Protein AF-A0A260BXG9-F1 (afdb_monomer_lite)

pLDDT: mean 86.49, std 13.46, range [38.53, 94.38]

Secondary structure (DSSP, 8-state):
-------HHHHHHHHHTS-HHHHHHHHHHSTT---HHHHHHHHHHHH-----HHHHHHHHHHHHHHH-

Sequence (68 aa):
MQLASTTPKSAATAALGKDVGLWIDEHRNGPAQLSYRQIARILAAETDVLVTREALRQWHVEFMNRAA

Structure (mmCIF, N/CA/C/O backbone):
data_AF-A0A260BXG9-F1
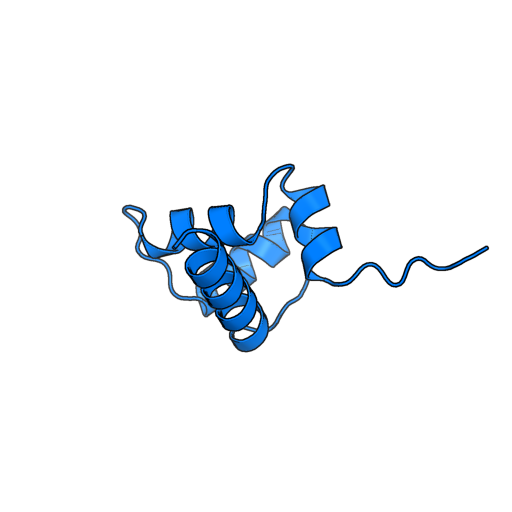#
_entry.id   AF-A0A260BXG9-F1
#
loop_
_atom_site.group_PDB
_atom_site.id
_atom_site.type_symbol
_atom_site.label_atom_id
_atom_site.label_alt_id
_atom_site.label_comp_id
_atom_site.label_asym_id
_atom_site.label_entity_id
_atom_site.label_seq_id
_atom_site.pdbx_PDB_ins_code
_atom_site.Cartn_x
_atom_site.Cartn_y
_atom_site.Cartn_z
_atom_site.occupancy
_atom_site.B_iso_or_equiv
_atom_site.auth_seq_id
_atom_site.auth_comp_id
_atom_site.auth_asym_id
_atom_site.auth_atom_id
_atom_site.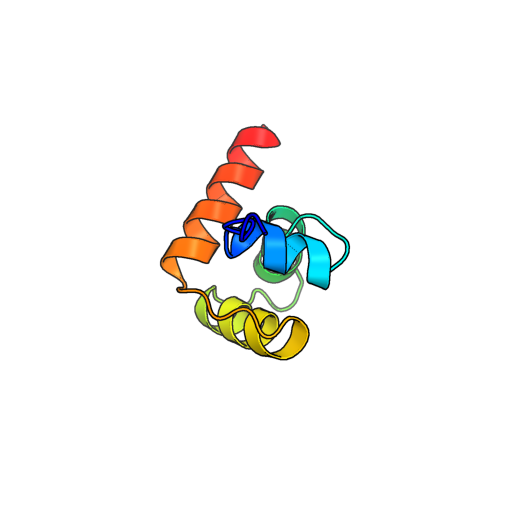pdbx_PDB_model_num
ATOM 1 N N . MET A 1 1 ? -1.696 10.768 27.218 1.00 38.53 1 MET A N 1
ATOM 2 C CA . MET A 1 1 ? -1.855 9.714 26.196 1.00 38.53 1 MET A CA 1
ATOM 3 C C . MET A 1 1 ? -1.165 10.201 24.938 1.00 38.53 1 MET A C 1
ATOM 5 O O . MET A 1 1 ? -1.611 11.179 24.357 1.00 38.53 1 MET A O 1
ATOM 9 N N . GLN A 1 2 ? -0.007 9.630 24.615 1.00 38.53 2 GLN A N 1
ATOM 10 C CA . GLN A 1 2 ? 0.789 10.035 23.458 1.00 38.53 2 GLN A CA 1
ATOM 11 C C . GLN A 1 2 ? 0.045 9.546 22.214 1.00 38.53 2 GLN A C 1
ATOM 13 O O . GLN A 1 2 ? -0.047 8.343 21.985 1.00 38.53 2 GLN A O 1
ATOM 18 N N . LEU A 1 3 ? -0.563 10.469 21.468 1.00 44.28 3 LEU A N 1
ATOM 19 C CA . LEU A 1 3 ? -1.056 10.200 20.123 1.00 44.28 3 LEU A CA 1
ATOM 20 C C . LEU A 1 3 ? 0.183 9.814 19.320 1.00 44.28 3 LEU A C 1
ATOM 22 O O . LEU A 1 3 ? 0.972 10.684 18.957 1.00 44.28 3 LEU A O 1
ATOM 26 N N . ALA A 1 4 ? 0.425 8.515 19.145 1.00 47.72 4 ALA A N 1
ATOM 27 C CA . ALA A 1 4 ? 1.398 8.064 18.173 1.00 47.72 4 ALA A CA 1
ATOM 28 C C . ALA A 1 4 ? 0.984 8.730 16.864 1.00 47.72 4 ALA A C 1
ATOM 30 O O . ALA A 1 4 ? -0.118 8.496 16.373 1.00 47.72 4 ALA A O 1
ATOM 31 N N . SER A 1 5 ? 1.810 9.638 16.355 1.00 51.84 5 SER A N 1
ATOM 32 C CA . SER A 1 5 ? 1.651 10.219 15.031 1.00 51.84 5 SER A CA 1
ATOM 33 C C . SER A 1 5 ? 1.931 9.089 14.045 1.00 51.84 5 SER A C 1
ATOM 35 O O . SER A 1 5 ? 3.017 8.993 13.476 1.00 51.84 5 SER A O 1
ATOM 37 N N . THR A 1 6 ? 1.002 8.138 13.939 1.0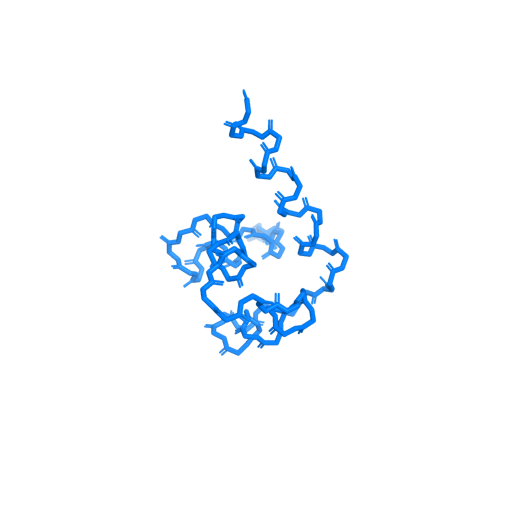0 61.28 6 THR A N 1
ATOM 38 C CA . THR A 1 6 ? 1.112 6.996 13.049 1.00 61.28 6 THR A CA 1
ATOM 39 C C . THR A 1 6 ? 1.120 7.591 11.661 1.00 61.28 6 THR A C 1
ATOM 41 O O . THR A 1 6 ? 0.110 8.103 11.177 1.00 61.28 6 THR A O 1
ATOM 44 N N . THR A 1 7 ? 2.298 7.620 11.044 1.00 82.81 7 THR A N 1
ATOM 45 C CA . THR A 1 7 ? 2.407 8.081 9.669 1.00 82.81 7 THR A CA 1
ATOM 46 C C . THR A 1 7 ? 1.467 7.221 8.820 1.00 82.81 7 THR A C 1
ATOM 48 O O . THR A 1 7 ? 1.306 6.029 9.112 1.00 82.81 7 THR A O 1
ATOM 51 N N . PRO A 1 8 ? 0.855 7.775 7.760 1.00 86.88 8 PRO A N 1
ATOM 52 C CA . PRO A 1 8 ? -0.043 7.002 6.904 1.00 86.88 8 PRO A CA 1
ATOM 53 C C . PRO A 1 8 ? 0.599 5.696 6.405 1.00 86.88 8 PRO A C 1
ATOM 55 O O . PRO A 1 8 ? -0.076 4.682 6.282 1.00 86.88 8 PRO A O 1
ATOM 58 N N . LYS A 1 9 ? 1.927 5.695 6.212 1.00 87.31 9 LYS A N 1
ATOM 59 C CA . LYS A 1 9 ? 2.720 4.514 5.848 1.00 87.31 9 LYS A CA 1
ATOM 60 C C . LYS A 1 9 ? 2.661 3.420 6.918 1.00 87.31 9 LYS A C 1
ATOM 62 O O . LYS A 1 9 ? 2.355 2.280 6.593 1.00 87.31 9 LYS A O 1
ATOM 67 N N . SER A 1 10 ? 2.916 3.755 8.187 1.00 87.81 10 SER A N 1
ATOM 68 C CA . SER A 1 10 ? 2.850 2.779 9.286 1.00 87.81 10 SER A CA 1
ATOM 69 C C . SER A 1 10 ? 1.433 2.266 9.523 1.00 87.81 10 SER A C 1
ATOM 71 O O . SER A 1 10 ? 1.26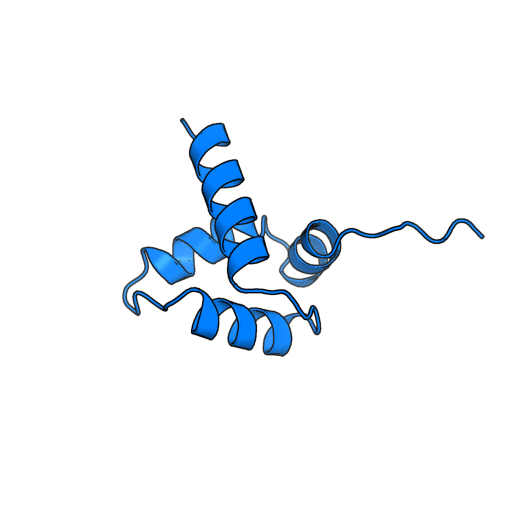8 1.081 9.795 1.00 87.81 10 SER A O 1
ATOM 73 N N . ALA A 1 11 ? 0.417 3.125 9.395 1.00 88.75 11 ALA A N 1
ATOM 74 C CA . ALA A 1 11 ? -0.980 2.704 9.496 1.00 88.75 11 ALA A CA 1
ATOM 75 C C . ALA A 1 11 ? -1.346 1.709 8.380 1.00 88.75 11 ALA A C 1
ATOM 77 O O . ALA A 1 11 ? -1.895 0.648 8.665 1.00 88.75 11 ALA A O 1
ATOM 78 N N . ALA A 1 12 ? -0.959 2.006 7.135 1.00 90.56 12 ALA A N 1
ATOM 79 C CA . ALA A 1 12 ? -1.176 1.123 5.993 1.00 90.56 12 ALA A CA 1
ATOM 80 C C . ALA A 1 12 ? -0.441 -0.218 6.149 1.00 90.56 12 ALA A C 1
ATOM 82 O O . ALA A 1 12 ? -1.050 -1.267 5.979 1.00 90.56 12 ALA A O 1
ATOM 83 N N . THR A 1 13 ? 0.840 -0.206 6.536 1.00 91.38 13 THR A N 1
ATOM 84 C CA . THR A 1 13 ? 1.613 -1.435 6.793 1.00 91.38 13 THR A CA 1
ATOM 85 C C . THR A 1 13 ? 0.973 -2.292 7.890 1.00 91.38 13 THR A C 1
ATOM 87 O O . THR A 1 13 ? 0.884 -3.510 7.749 1.00 91.38 13 THR A O 1
ATOM 90 N N . ALA A 1 14 ? 0.500 -1.673 8.977 1.00 90.81 14 ALA A N 1
ATOM 91 C CA . ALA A 1 14 ? -0.169 -2.390 10.059 1.00 90.81 14 ALA A CA 1
ATOM 92 C C . ALA A 1 14 ? -1.509 -2.997 9.612 1.00 90.81 14 ALA A C 1
ATOM 94 O O . ALA A 1 14 ? -1.791 -4.144 9.947 1.00 90.81 14 ALA A O 1
ATOM 95 N N . ALA A 1 15 ? -2.304 -2.262 8.828 1.00 90.88 15 ALA A N 1
ATOM 96 C CA . ALA A 1 15 ? -3.588 -2.733 8.310 1.00 90.88 15 ALA A CA 1
ATOM 97 C C . ALA A 1 15 ? -3.432 -3.857 7.269 1.00 90.88 15 ALA A C 1
ATOM 99 O O . ALA A 1 15 ? -4.195 -4.818 7.286 1.00 90.88 15 ALA A O 1
ATOM 100 N N . LEU A 1 16 ? -2.420 -3.771 6.400 1.00 90.38 16 LEU A N 1
ATOM 101 C CA . LEU A 1 16 ? -2.115 -4.799 5.397 1.00 90.38 16 LEU A CA 1
ATOM 102 C C . LEU A 1 16 ? -1.446 -6.047 5.993 1.00 90.38 16 LEU A C 1
ATOM 104 O O . LEU A 1 16 ? -1.388 -7.085 5.335 1.00 90.38 16 LEU A O 1
ATOM 108 N N . GLY A 1 17 ? -0.859 -5.940 7.190 1.00 91.06 17 GLY A N 1
ATOM 109 C CA . GLY A 1 17 ? -0.044 -6.998 7.795 1.00 91.06 17 GLY A CA 1
ATOM 110 C C . GLY A 1 17 ? 1.257 -7.304 7.037 1.00 91.06 17 GLY A C 1
ATOM 111 O O . GLY A 1 17 ? 1.920 -8.298 7.329 1.00 91.06 17 GLY A O 1
ATOM 112 N N . LYS A 1 18 ? 1.634 -6.467 6.061 1.00 91.25 18 LYS A N 1
ATOM 113 C CA . LYS A 1 18 ? 2.871 -6.565 5.274 1.00 91.25 18 LYS A CA 1
ATOM 114 C C . LYS A 1 18 ? 3.397 -5.172 4.930 1.00 91.25 18 LYS A C 1
ATOM 116 O O . LYS A 1 18 ? 2.659 -4.193 5.012 1.00 91.25 18 LYS A O 1
ATOM 121 N N . ASP A 1 19 ? 4.668 -5.082 4.535 1.00 91.69 19 ASP A N 1
ATOM 122 C CA . ASP A 1 19 ? 5.264 -3.805 4.130 1.00 91.69 19 ASP A CA 1
ATOM 123 C C . ASP A 1 19 ? 4.482 -3.193 2.958 1.00 91.69 19 ASP A C 1
ATOM 125 O O . ASP A 1 19 ? 4.311 -3.818 1.908 1.00 91.69 19 ASP A O 1
ATOM 129 N N . VAL A 1 20 ? 3.995 -1.963 3.145 1.00 92.88 20 VAL A N 1
ATOM 130 C CA . VAL A 1 20 ? 3.200 -1.275 2.122 1.00 92.88 20 VAL A CA 1
ATOM 131 C C . VAL A 1 20 ? 3.999 -1.040 0.836 1.00 92.88 20 VAL A C 1
ATOM 133 O O . VAL A 1 20 ? 3.415 -1.037 -0.239 1.00 92.88 20 VAL A O 1
ATOM 136 N N . GLY A 1 21 ? 5.325 -0.889 0.908 1.00 93.12 21 GLY A N 1
ATOM 137 C CA . GLY A 1 21 ? 6.192 -0.767 -0.263 1.00 93.12 21 GLY A CA 1
ATOM 138 C C . GLY A 1 21 ? 6.174 -2.025 -1.128 1.00 93.12 21 GLY A C 1
ATOM 139 O O . GLY A 1 21 ? 5.956 -1.918 -2.334 1.00 93.12 21 GLY A O 1
ATOM 140 N N . LEU A 1 22 ? 6.296 -3.201 -0.502 1.00 93.38 22 LEU A N 1
ATOM 141 C CA . LEU A 1 22 ? 6.159 -4.492 -1.184 1.00 93.38 22 LEU A CA 1
ATOM 142 C C . LEU A 1 22 ? 4.756 -4.663 -1.777 1.00 93.38 22 LEU A C 1
ATOM 144 O O . LEU A 1 22 ? 4.616 -5.051 -2.930 1.00 93.38 22 LEU A O 1
ATOM 148 N N . TRP A 1 23 ? 3.710 -4.331 -1.017 1.00 94.19 23 TRP A N 1
ATOM 149 C CA . TRP A 1 23 ? 2.333 -4.420 -1.508 1.00 94.19 23 TRP A CA 1
ATOM 150 C C . TRP A 1 23 ? 2.101 -3.526 -2.739 1.00 94.19 23 TRP A C 1
ATOM 152 O O . TRP A 1 23 ? 1.442 -3.939 -3.694 1.00 94.19 23 TRP A O 1
ATOM 162 N N . ILE A 1 24 ? 2.665 -2.311 -2.757 1.00 93.50 24 ILE A N 1
ATOM 163 C CA . ILE A 1 24 ? 2.601 -1.417 -3.925 1.00 93.50 24 ILE A CA 1
ATOM 164 C C . ILE A 1 24 ? 3.348 -2.022 -5.117 1.00 93.50 24 ILE A C 1
ATOM 166 O O . ILE A 1 24 ? 2.838 -1.945 -6.237 1.00 93.50 24 ILE A O 1
ATOM 170 N N . ASP A 1 25 ? 4.528 -2.603 -4.890 1.00 93.38 25 ASP A N 1
ATOM 171 C CA . ASP A 1 25 ? 5.321 -3.269 -5.927 1.00 93.38 25 ASP A CA 1
ATOM 172 C C . ASP A 1 25 ? 4.549 -4.442 -6.553 1.00 93.38 25 ASP A C 1
ATOM 174 O O . ASP A 1 25 ? 4.375 -4.471 -7.771 1.00 93.38 25 ASP A O 1
ATOM 178 N N . GLU A 1 26 ? 3.950 -5.317 -5.735 1.00 92.62 26 GLU A N 1
ATOM 179 C CA . GLU A 1 26 ? 3.097 -6.430 -6.184 1.00 92.62 26 GLU A CA 1
ATOM 180 C C . GLU A 1 26 ? 1.944 -5.943 -7.080 1.00 92.62 26 GLU A C 1
ATOM 182 O O . GLU A 1 26 ? 1.630 -6.562 -8.095 1.00 92.62 26 GLU A O 1
ATOM 187 N N . HIS A 1 27 ? 1.322 -4.806 -6.754 1.00 93.38 27 HIS A N 1
ATOM 188 C CA . HIS A 1 27 ? 0.235 -4.245 -7.564 1.00 93.38 27 HIS A CA 1
ATOM 189 C C . HIS A 1 27 ? 0.730 -3.508 -8.817 1.00 93.38 27 HIS A C 1
ATOM 191 O O . HIS A 1 27 ? 0.008 -3.457 -9.822 1.00 93.38 27 HIS A O 1
ATOM 197 N N . ARG A 1 28 ? 1.937 -2.923 -8.785 1.00 91.75 28 ARG A N 1
ATOM 198 C CA . ARG A 1 28 ? 2.540 -2.244 -9.944 1.00 91.75 28 ARG A CA 1
ATOM 199 C C . ARG A 1 28 ? 3.123 -3.209 -10.959 1.00 91.75 28 ARG A C 1
ATOM 201 O O . ARG A 1 28 ? 2.916 -2.988 -12.150 1.00 91.75 28 ARG A O 1
ATOM 208 N N . ASN A 1 29 ? 3.843 -4.216 -10.491 1.00 89.50 29 ASN A N 1
ATOM 209 C CA . ASN A 1 29 ? 4.557 -5.192 -11.308 1.00 89.50 29 ASN A CA 1
ATOM 210 C C . ASN A 1 29 ? 3.781 -6.508 -11.463 1.00 89.50 29 ASN A C 1
ATOM 212 O O . ASN A 1 29 ? 4.184 -7.380 -12.230 1.00 89.50 29 ASN A O 1
ATOM 216 N N . GLY A 1 30 ? 2.644 -6.648 -10.780 1.00 88.00 30 GLY A N 1
ATOM 217 C CA . GLY A 1 30 ? 1.728 -7.766 -10.954 1.00 88.00 30 GLY A CA 1
ATOM 218 C C . GLY A 1 30 ? 0.963 -7.739 -12.284 1.00 88.00 30 GLY A C 1
ATOM 219 O O . GLY A 1 30 ? 1.024 -6.770 -13.045 1.00 88.00 30 GLY A O 1
ATOM 220 N N . PRO A 1 31 ? 0.161 -8.783 -12.557 1.00 85.31 31 PRO A N 1
ATOM 221 C CA . PRO A 1 31 ? -0.498 -8.984 -13.851 1.00 85.31 31 PRO A CA 1
ATOM 222 C C . PRO A 1 31 ? -1.461 -7.851 -14.239 1.00 85.31 31 PRO A C 1
ATOM 224 O O . PRO A 1 31 ? -1.643 -7.576 -15.422 1.00 85.31 31 PRO A O 1
ATOM 227 N N . ALA A 1 32 ? -2.056 -7.171 -13.254 1.00 86.50 32 ALA A N 1
ATOM 228 C CA . ALA A 1 32 ? -2.991 -6.069 -13.477 1.00 86.50 32 ALA A CA 1
ATOM 229 C C . ALA A 1 32 ? -2.310 -4.712 -13.758 1.00 86.50 32 ALA A C 1
ATOM 231 O O . ALA A 1 32 ? -2.987 -3.788 -14.207 1.00 86.50 32 ALA A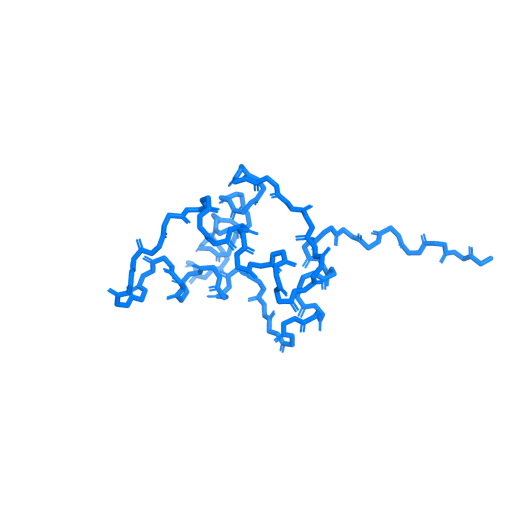 O 1
ATOM 232 N N . GLN A 1 33 ? -1.002 -4.577 -13.485 1.00 88.69 33 GLN A N 1
ATOM 233 C CA . GLN A 1 33 ? -0.186 -3.372 -13.719 1.00 88.69 33 GLN A CA 1
ATOM 234 C C . GLN A 1 33 ? -0.870 -2.049 -13.321 1.00 88.69 33 GLN A C 1
ATOM 236 O O . GLN A 1 33 ? -0.878 -1.057 -14.062 1.00 88.69 33 GLN A O 1
ATOM 241 N N . LEU A 1 34 ? -1.469 -2.020 -12.131 1.00 93.12 34 LEU A N 1
ATOM 242 C CA . LEU A 1 34 ? -2.365 -0.943 -11.712 1.00 93.12 34 LEU A CA 1
ATOM 243 C C . LEU A 1 34 ? -1.639 0.393 -11.586 1.00 93.12 34 LEU A C 1
ATOM 245 O O . LEU A 1 34 ? -0.518 0.460 -11.106 1.00 93.12 34 LEU A O 1
ATOM 249 N N . SER A 1 35 ? -2.263 1.505 -11.960 1.00 93.44 35 SER A N 1
ATOM 250 C CA . SER A 1 35 ? -1.678 2.834 -11.731 1.00 93.44 35 SER A CA 1
ATOM 251 C C . SER A 1 35 ? -1.658 3.204 -10.240 1.00 93.44 35 SER A C 1
ATOM 253 O O . SER A 1 35 ? -2.529 2.785 -9.482 1.00 93.44 35 SER A O 1
ATOM 255 N N . TYR A 1 36 ? -0.754 4.097 -9.811 1.00 92.75 36 TYR A N 1
ATOM 256 C CA . TYR A 1 36 ? -0.729 4.589 -8.419 1.00 92.75 36 TYR A CA 1
ATOM 257 C C . TYR A 1 36 ? -2.066 5.179 -7.947 1.00 92.75 36 TYR A C 1
ATOM 259 O O . TYR A 1 36 ? -2.389 5.101 -6.769 1.00 92.75 36 TYR A O 1
ATOM 267 N N . ARG A 1 37 ? -2.871 5.753 -8.853 1.00 93.00 37 ARG A N 1
ATOM 268 C CA . ARG A 1 37 ? -4.220 6.238 -8.517 1.00 93.00 37 ARG A CA 1
ATOM 269 C C . ARG A 1 37 ? -5.180 5.096 -8.185 1.00 93.00 37 ARG A C 1
ATOM 271 O O . ARG A 1 37 ? -6.013 5.256 -7.302 1.00 93.00 37 ARG A O 1
ATOM 278 N N . GLN A 1 38 ? -5.092 3.977 -8.901 1.00 94.00 38 GLN A N 1
ATOM 279 C CA . GLN A 1 38 ? -5.892 2.787 -8.604 1.00 94.00 38 GLN A CA 1
ATOM 280 C C . GLN A 1 38 ? -5.419 2.140 -7.306 1.00 94.00 38 GLN A C 1
ATOM 282 O O . GLN A 1 38 ? -6.242 1.863 -6.444 1.00 94.00 38 GLN A O 1
ATOM 287 N N . ILE A 1 39 ? -4.103 2.012 -7.130 1.00 94.38 39 ILE A N 1
ATOM 288 C CA . ILE A 1 39 ? -3.489 1.491 -5.905 1.00 94.38 39 ILE A CA 1
ATOM 289 C C . ILE A 1 39 ? -3.916 2.324 -4.688 1.00 94.38 39 ILE A C 1
ATOM 291 O O . ILE A 1 39 ? -4.301 1.754 -3.679 1.00 94.38 39 ILE A O 1
ATOM 295 N N . ALA A 1 40 ? -3.961 3.658 -4.796 1.00 93.75 40 ALA A N 1
ATOM 296 C CA . ALA A 1 40 ? -4.457 4.526 -3.723 1.00 93.75 40 ALA A CA 1
ATOM 297 C C . ALA A 1 40 ? -5.906 4.239 -3.330 1.00 93.75 40 ALA A C 1
ATOM 299 O O . ALA A 1 40 ? -6.241 4.246 -2.151 1.00 93.75 40 ALA A O 1
ATOM 300 N N . ARG A 1 41 ? -6.770 3.993 -4.320 1.00 93.75 41 ARG A N 1
ATOM 301 C CA . ARG A 1 41 ? -8.181 3.682 -4.075 1.00 93.75 41 ARG A CA 1
ATOM 302 C C . ARG A 1 41 ? -8.350 2.320 -3.418 1.00 93.75 41 ARG A C 1
ATOM 304 O O . ARG A 1 41 ? -9.161 2.205 -2.512 1.00 93.75 41 ARG A O 1
ATOM 311 N N . ILE A 1 42 ? -7.592 1.322 -3.866 1.00 93.62 42 ILE A N 1
ATOM 312 C CA . ILE A 1 42 ? -7.615 -0.024 -3.283 1.00 93.62 42 ILE A CA 1
ATOM 313 C C . ILE A 1 42 ? -7.085 0.031 -1.853 1.00 93.62 42 ILE A C 1
ATOM 315 O O . ILE A 1 42 ? -7.749 -0.450 -0.946 1.00 93.62 42 ILE A O 1
ATOM 319 N N . LEU A 1 43 ? -5.956 0.710 -1.633 1.00 92.88 43 LEU A N 1
ATOM 320 C CA . LEU A 1 43 ? -5.383 0.867 -0.302 1.00 92.88 43 LEU A CA 1
ATOM 321 C C . LEU A 1 43 ? -6.374 1.541 0.650 1.00 92.88 43 LEU A C 1
ATOM 323 O O . LEU A 1 43 ? -6.588 1.050 1.752 1.00 92.88 43 LEU A O 1
ATOM 327 N N . ALA A 1 44 ? -7.013 2.627 0.217 1.00 93.12 44 ALA A N 1
ATOM 328 C CA . ALA A 1 44 ? -8.039 3.293 1.009 1.00 93.12 44 ALA A CA 1
ATOM 329 C C . ALA A 1 44 ? -9.241 2.378 1.294 1.00 93.12 44 ALA A C 1
ATOM 331 O O . ALA A 1 44 ? -9.756 2.394 2.403 1.00 93.12 44 ALA A O 1
ATOM 332 N N . ALA A 1 45 ? -9.669 1.563 0.326 1.00 93.31 45 ALA A N 1
ATOM 333 C CA . ALA A 1 45 ? -10.782 0.635 0.509 1.00 93.31 4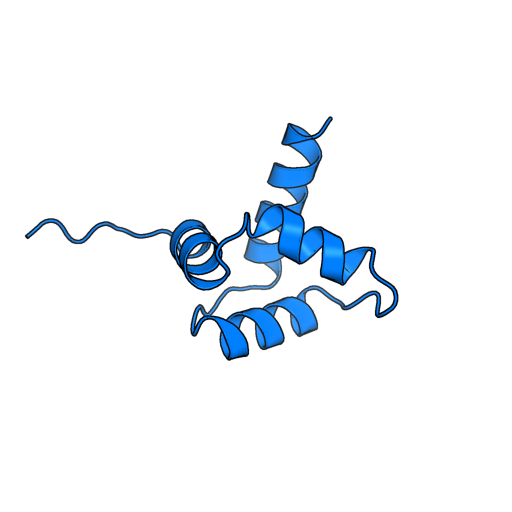5 ALA A CA 1
ATOM 334 C C . ALA A 1 45 ? -10.449 -0.527 1.464 1.00 93.31 45 ALA A C 1
ATOM 336 O O . ALA A 1 45 ? -11.330 -0.984 2.185 1.00 93.31 45 ALA A O 1
ATOM 337 N N . GLU A 1 46 ? -9.202 -1.004 1.476 1.00 91.81 46 GLU A N 1
ATOM 338 C CA . GLU A 1 46 ? -8.769 -2.125 2.323 1.00 91.81 46 GLU A CA 1
ATOM 339 C C . GLU A 1 46 ? -8.340 -1.696 3.730 1.00 91.81 46 GLU A C 1
ATOM 341 O O . GLU A 1 46 ? -8.505 -2.452 4.683 1.00 91.81 46 GLU A O 1
ATOM 346 N N . THR A 1 47 ? -7.773 -0.495 3.867 1.00 88.81 47 THR A N 1
ATOM 347 C CA . THR A 1 47 ? -7.100 -0.057 5.103 1.00 88.81 47 THR A CA 1
ATOM 348 C C . THR A 1 47 ? -7.721 1.175 5.756 1.00 88.81 47 THR A C 1
ATOM 350 O O . THR A 1 47 ? -7.274 1.566 6.830 1.00 88.81 47 THR A O 1
ATOM 353 N N . ASP A 1 48 ? -8.696 1.821 5.108 1.00 90.06 48 ASP A N 1
ATOM 354 C CA . ASP A 1 48 ? -9.238 3.143 5.474 1.00 90.06 48 ASP A CA 1
ATOM 355 C C . ASP A 1 48 ? -8.185 4.279 5.461 1.00 90.06 48 ASP A C 1
ATOM 357 O O . ASP A 1 48 ? -8.452 5.425 5.822 1.00 90.06 48 ASP A O 1
ATOM 361 N N . VAL A 1 49 ? -6.961 4.003 4.987 1.00 89.25 49 VAL A N 1
ATOM 362 C CA . VAL A 1 49 ? -5.877 4.988 4.918 1.00 89.25 49 VAL A CA 1
ATOM 363 C C . VAL A 1 49 ? -5.944 5.763 3.604 1.00 89.25 49 VAL A C 1
ATOM 365 O O . VAL A 1 49 ? -5.602 5.268 2.527 1.00 89.25 49 VAL A O 1
ATOM 368 N N . LEU A 1 50 ? -6.325 7.036 3.700 1.00 90.50 50 LEU A N 1
ATOM 369 C CA . LEU A 1 50 ? -6.344 7.961 2.570 1.00 90.50 50 LEU A CA 1
ATOM 370 C C . LEU A 1 50 ? -4.959 8.565 2.321 1.00 90.50 50 LEU A C 1
ATOM 372 O O . LEU A 1 50 ? -4.433 9.324 3.135 1.00 90.50 50 LEU A O 1
ATOM 376 N N . VAL A 1 51 ? -4.382 8.269 1.156 1.00 89.75 51 VAL A N 1
ATOM 377 C CA . VAL A 1 51 ? -3.065 8.772 0.733 1.00 89.75 51 VAL A CA 1
ATOM 378 C C . VAL A 1 51 ? -3.090 9.300 -0.696 1.00 89.75 51 VAL A C 1
ATOM 380 O O . VAL A 1 51 ? -3.888 8.881 -1.536 1.00 89.75 51 VAL A O 1
ATOM 383 N N . THR A 1 52 ? -2.182 10.227 -0.995 1.00 90.81 52 THR A N 1
ATOM 384 C CA . THR A 1 52 ? -1.998 10.740 -2.355 1.00 90.81 52 THR A CA 1
ATOM 385 C C . THR A 1 52 ? -1.184 9.764 -3.207 1.00 90.81 52 THR A C 1
ATOM 387 O O . THR A 1 52 ? -0.379 8.975 -2.705 1.00 90.81 52 THR A O 1
ATOM 390 N N . ARG A 1 53 ? -1.343 9.844 -4.536 1.00 90.69 53 ARG A N 1
ATOM 391 C CA . ARG A 1 53 ? -0.516 9.062 -5.476 1.00 90.69 53 ARG A CA 1
ATOM 392 C C . ARG A 1 53 ? 0.976 9.401 -5.339 1.00 90.69 53 ARG A C 1
ATOM 394 O O . ARG A 1 53 ? 1.817 8.542 -5.575 1.00 90.69 53 ARG A O 1
ATOM 401 N N . GLU A 1 54 ? 1.305 10.643 -4.984 1.00 92.25 54 GLU A N 1
ATOM 402 C CA . GLU A 1 54 ? 2.670 11.109 -4.763 1.00 92.25 54 GLU A CA 1
ATOM 403 C C . GLU A 1 54 ? 3.279 10.436 -3.526 1.00 92.25 54 GLU A C 1
ATOM 405 O O . GLU A 1 54 ? 4.416 9.978 -3.602 1.00 92.25 54 GLU A O 1
ATOM 410 N N . ALA A 1 55 ? 2.513 10.290 -2.437 1.00 90.81 55 ALA A N 1
ATOM 411 C CA . ALA A 1 55 ? 2.952 9.558 -1.248 1.00 90.81 55 ALA A CA 1
ATOM 412 C C . ALA A 1 55 ? 3.218 8.075 -1.560 1.00 90.81 55 ALA A C 1
ATOM 414 O O . ALA A 1 55 ? 4.288 7.567 -1.240 1.00 90.81 55 ALA A O 1
ATOM 415 N N . LEU A 1 56 ? 2.305 7.409 -2.277 1.00 91.75 56 LEU A N 1
ATOM 416 C CA . LEU A 1 56 ? 2.501 6.024 -2.735 1.00 91.75 56 LEU A CA 1
ATOM 417 C C . LEU A 1 56 ? 3.750 5.864 -3.601 1.00 91.75 56 LEU A C 1
ATOM 419 O O . LEU A 1 56 ? 4.514 4.919 -3.423 1.00 91.75 56 LEU A O 1
ATOM 423 N N . ARG A 1 57 ? 3.977 6.798 -4.533 1.00 93.00 57 ARG A N 1
ATOM 424 C CA . ARG A 1 57 ? 5.176 6.786 -5.373 1.00 93.00 57 ARG A CA 1
ATOM 425 C C . ARG A 1 57 ? 6.443 6.919 -4.531 1.00 93.00 57 ARG A C 1
ATOM 427 O O . ARG A 1 57 ? 7.398 6.201 -4.800 1.00 93.00 57 ARG A O 1
ATOM 434 N N . GLN A 1 58 ? 6.457 7.812 -3.540 1.00 93.12 58 GLN A N 1
ATOM 435 C CA . GLN A 1 58 ? 7.593 7.955 -2.624 1.00 93.12 58 GLN A CA 1
ATOM 436 C C . GLN A 1 58 ? 7.851 6.649 -1.870 1.00 93.12 58 GLN A C 1
ATOM 438 O O . GLN A 1 58 ? 8.971 6.156 -1.900 1.00 93.12 58 GLN A O 1
ATOM 443 N N . TRP A 1 59 ? 6.817 6.024 -1.302 1.00 92.62 59 TRP A N 1
ATOM 444 C CA . TRP A 1 59 ? 6.975 4.769 -0.559 1.00 92.62 59 TRP A CA 1
ATOM 445 C C . TRP A 1 59 ? 7.509 3.630 -1.419 1.00 92.62 59 TRP A C 1
ATOM 447 O O . TRP A 1 59 ? 8.348 2.862 -0.958 1.00 92.62 59 TRP A O 1
ATOM 457 N N . HIS A 1 60 ? 7.049 3.547 -2.666 1.00 92.94 60 HIS A N 1
ATOM 458 C CA . HIS A 1 60 ? 7.535 2.562 -3.621 1.00 92.94 60 HIS A CA 1
ATOM 459 C C . HIS A 1 60 ? 9.005 2.805 -3.990 1.00 92.94 60 HIS A C 1
ATOM 461 O O . HIS A 1 60 ? 9.799 1.872 -3.986 1.00 92.94 60 HIS A O 1
ATOM 467 N N . VAL A 1 61 ? 9.398 4.057 -4.246 1.00 92.88 61 VAL A N 1
ATOM 468 C CA . VAL A 1 61 ? 10.802 4.407 -4.528 1.00 92.88 61 VAL A CA 1
ATOM 469 C C . VAL A 1 61 ? 11.702 4.114 -3.325 1.00 92.88 61 VAL A C 1
ATOM 471 O O . VAL A 1 61 ? 12.769 3.535 -3.495 1.00 92.88 61 VAL A O 1
ATOM 474 N N . GLU A 1 62 ? 11.278 4.467 -2.109 1.00 92.31 62 GLU A N 1
ATOM 475 C CA . GLU A 1 62 ? 12.013 4.139 -0.881 1.00 92.31 62 GLU A CA 1
ATOM 476 C C . GLU A 1 62 ? 12.201 2.628 -0.709 1.00 92.31 62 GLU A C 1
ATOM 478 O O . GLU A 1 62 ? 13.275 2.184 -0.312 1.00 92.31 62 GLU A O 1
ATOM 483 N N . PHE A 1 63 ? 11.164 1.841 -1.011 1.00 91.81 63 PHE A N 1
ATOM 484 C CA . PHE A 1 63 ? 11.223 0.382 -0.967 1.00 91.81 63 PHE A CA 1
ATOM 485 C C . PHE A 1 63 ? 12.230 -0.171 -1.981 1.00 91.81 63 PHE A C 1
ATOM 487 O O . PHE A 1 63 ? 13.125 -0.922 -1.599 1.00 91.81 63 PHE A O 1
ATOM 494 N N . MET A 1 64 ? 12.152 0.273 -3.237 1.00 89.19 64 MET A N 1
ATOM 495 C CA . MET A 1 64 ? 13.077 -0.146 -4.294 1.00 89.19 64 MET A CA 1
ATOM 496 C C . MET A 1 64 ? 14.531 0.219 -3.976 1.00 89.19 64 MET A C 1
ATOM 498 O O . MET A 1 64 ? 15.422 -0.599 -4.172 1.00 89.19 64 MET A O 1
ATOM 502 N N . ASN A 1 65 ? 14.775 1.410 -3.423 1.00 90.62 65 ASN A N 1
ATOM 503 C CA . ASN A 1 65 ? 16.118 1.841 -3.023 1.00 90.62 65 ASN A CA 1
ATOM 504 C C . ASN A 1 65 ? 16.680 1.051 -1.834 1.00 90.62 65 ASN A C 1
ATOM 506 O O . ASN A 1 65 ? 17.890 1.025 -1.647 1.00 90.62 65 ASN A O 1
ATOM 510 N N . ARG A 1 66 ? 15.820 0.455 -1.002 1.00 82.94 66 ARG A N 1
ATOM 511 C CA . ARG A 1 66 ? 16.233 -0.381 0.133 1.00 82.94 66 ARG A CA 1
ATOM 512 C C . ARG A 1 66 ? 16.471 -1.839 -0.269 1.00 82.94 66 ARG A C 1
ATOM 514 O O . ARG A 1 66 ? 17.172 -2.549 0.444 1.00 82.94 66 ARG A O 1
ATOM 521 N N . ALA A 1 67 ? 15.835 -2.283 -1.349 1.00 73.12 67 ALA A N 1
ATOM 522 C CA . ALA A 1 67 ? 15.966 -3.631 -1.893 1.00 73.12 67 ALA A CA 1
ATOM 523 C C . ALA A 1 67 ? 17.152 -3.789 -2.869 1.00 73.12 67 ALA A C 1
ATOM 525 O O . ALA A 1 67 ? 17.476 -4.921 -3.225 1.00 73.12 67 ALA A O 1
ATOM 526 N N . ALA A 1 68 ? 17.765 -2.678 -3.298 1.00 59.25 68 ALA A N 1
ATOM 527 C CA . ALA A 1 68 ? 18.980 -2.622 -4.116 1.00 59.25 68 ALA A CA 1
ATOM 528 C C . ALA A 1 68 ? 20.250 -2.654 -3.252 1.00 59.25 68 ALA A C 1
ATOM 530 O O . ALA A 1 68 ? 21.233 -3.285 -3.700 1.00 59.25 68 ALA A O 1
#

Foldseek 3Di:
DDPPPCPLQNQLCVQVVHRLLVVLCCCCVPPVNDQLVVVQVVSCVRRVRHDDSVVSVVSNVVVVVVVD

Radius of gyration: 11.94 Å; chains: 1; bounding box: 30×20×40 Å